Protein AF-A0A817T1R1-F1 (afdb_monomer)

Secondary structure (DSSP, 8-state):
-PPPP----TTTTS-HHHHHHHHHHHHHHT---TTS--EEEEEEETTTTEEEEEE---TT--HHHHHHHTHHHHTT-

Mean predicted aligned error: 10.33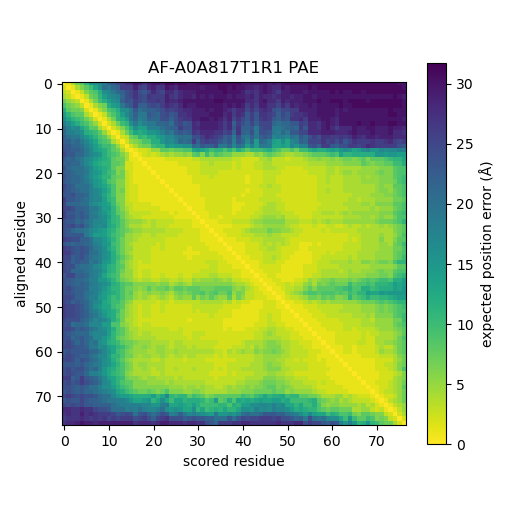 Å

Structure (mmCIF, N/CA/C/O backbone):
data_AF-A0A817T1R1-F1
#
_entry.id   AF-A0A817T1R1-F1
#
loop_
_atom_site.group_PDB
_atom_site.id
_atom_site.type_symbol
_atom_site.label_atom_id
_atom_site.label_alt_id
_atom_site.label_comp_id
_atom_site.label_asym_id
_atom_site.label_entity_id
_atom_site.label_seq_id
_atom_site.pdbx_PDB_ins_code
_atom_site.Cartn_x
_atom_site.Cartn_y
_atom_site.Cartn_z
_atom_site.occupancy
_atom_site.B_iso_or_equiv
_atom_site.auth_seq_id
_atom_site.auth_comp_id
_atom_site.auth_asym_id
_atom_site.auth_atom_id
_atom_site.pdbx_PDB_model_num
ATOM 1 N N . MET A 1 1 ? 44.642 11.174 -25.213 1.00 42.56 1 MET A 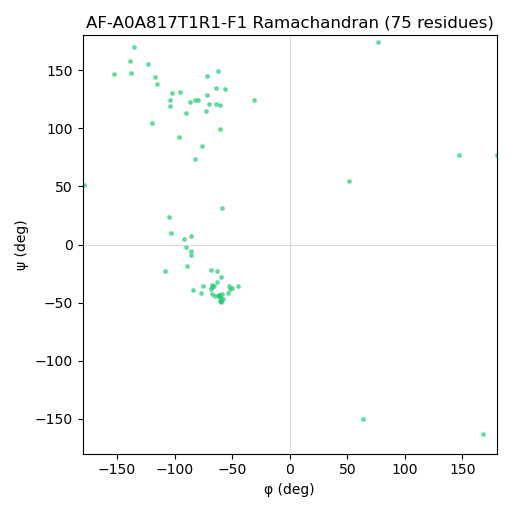N 1
ATOM 2 C CA . MET A 1 1 ? 44.050 10.278 -24.194 1.00 42.56 1 MET A CA 1
ATOM 3 C C . MET A 1 1 ? 42.738 10.916 -23.786 1.00 42.56 1 MET A C 1
ATOM 5 O O . MET A 1 1 ? 42.668 11.570 -22.755 1.00 42.56 1 MET A O 1
ATOM 9 N N . ASP A 1 2 ? 41.734 10.781 -24.647 1.00 43.00 2 ASP A N 1
ATOM 10 C CA . ASP A 1 2 ? 40.401 11.342 -24.443 1.00 43.00 2 ASP A CA 1
ATOM 11 C C . ASP A 1 2 ? 39.477 10.202 -24.031 1.00 43.00 2 ASP A C 1
ATOM 13 O O . ASP A 1 2 ? 39.412 9.169 -24.699 1.00 43.00 2 ASP A O 1
ATOM 17 N N . ARG A 1 3 ? 38.807 10.352 -22.887 1.00 52.00 3 ARG A N 1
ATOM 18 C CA . ARG A 1 3 ? 37.767 9.408 -22.473 1.00 52.00 3 ARG A CA 1
ATOM 19 C C . ARG A 1 3 ? 36.554 9.633 -23.383 1.00 52.00 3 ARG A C 1
ATOM 21 O O . ARG A 1 3 ? 36.134 10.784 -23.512 1.00 52.00 3 ARG A O 1
ATOM 28 N N . PRO A 1 4 ? 35.987 8.592 -24.016 1.00 54.72 4 PRO A N 1
ATOM 29 C CA . PRO A 1 4 ? 34.855 8.780 -24.901 1.00 54.72 4 PRO A CA 1
ATOM 30 C C . PRO A 1 4 ? 33.621 9.156 -24.080 1.00 54.72 4 PRO A C 1
ATOM 32 O O . PRO A 1 4 ? 33.176 8.421 -23.199 1.00 54.72 4 PRO A O 1
ATOM 35 N N . ASN A 1 5 ? 33.079 10.329 -24.397 1.00 53.00 5 ASN A N 1
ATOM 36 C CA . ASN A 1 5 ? 31.718 10.721 -24.074 1.00 53.00 5 ASN A CA 1
ATOM 37 C C . ASN A 1 5 ? 30.756 9.746 -24.756 1.00 53.00 5 ASN A C 1
ATOM 39 O O . ASN A 1 5 ? 30.742 9.658 -25.982 1.00 53.00 5 ASN A O 1
ATOM 43 N N . GLY A 1 6 ? 29.928 9.055 -23.977 1.00 50.66 6 GLY A N 1
ATOM 44 C CA . GLY A 1 6 ? 28.829 8.274 -24.536 1.00 50.66 6 GLY A CA 1
ATOM 45 C C . GLY A 1 6 ? 28.531 7.020 -23.743 1.00 50.66 6 GLY A C 1
ATOM 46 O O . GLY A 1 6 ? 28.927 5.939 -24.149 1.00 50.66 6 GLY A O 1
ATOM 47 N N . THR A 1 7 ? 27.855 7.186 -22.607 1.00 48.12 7 THR A N 1
ATOM 48 C CA . THR A 1 7 ? 26.694 6.395 -22.155 1.00 48.12 7 THR A CA 1
ATOM 49 C C . THR A 1 7 ? 26.301 6.977 -20.797 1.00 48.12 7 THR A C 1
ATOM 51 O O . THR A 1 7 ? 26.611 6.423 -19.750 1.00 48.12 7 THR A O 1
ATOM 54 N N . LYS A 1 8 ? 25.630 8.136 -20.801 1.00 50.22 8 LYS A N 1
ATOM 55 C CA . LYS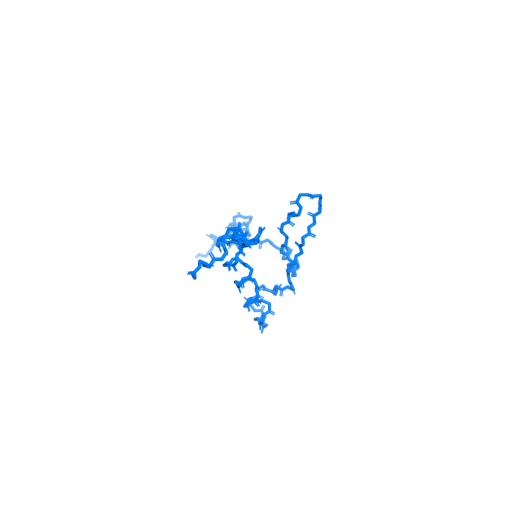 A 1 8 ? 24.640 8.388 -19.750 1.00 50.22 8 LYS A CA 1
ATOM 56 C C . LYS A 1 8 ? 23.443 7.548 -20.167 1.00 50.22 8 LYS A C 1
ATOM 58 O O . LYS A 1 8 ? 22.645 7.973 -21.000 1.00 50.22 8 LYS A O 1
ATOM 63 N N . SER A 1 9 ? 23.470 6.271 -19.782 1.00 44.72 9 SER A N 1
ATOM 64 C CA . SER A 1 9 ? 22.408 5.322 -20.10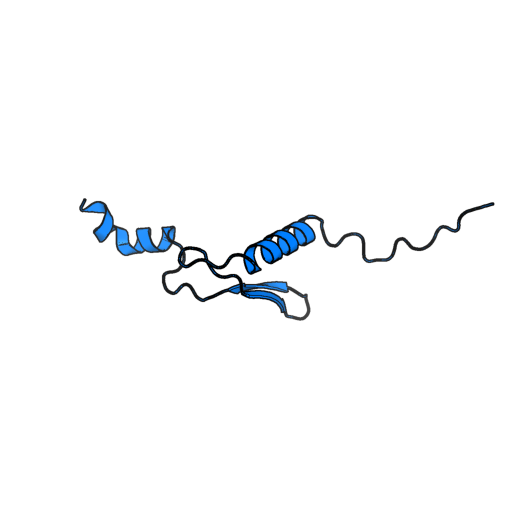0 1.00 44.72 9 SER A CA 1
ATOM 65 C C . SER A 1 9 ? 21.102 5.894 -19.581 1.00 44.72 9 SER A C 1
ATOM 67 O O . SER A 1 9 ? 21.049 6.349 -18.443 1.00 44.72 9 SER A O 1
ATOM 69 N N . SER A 1 10 ? 20.080 5.848 -20.423 1.00 48.09 10 SER A N 1
ATOM 70 C CA . SER A 1 10 ? 18.718 6.376 -20.299 1.00 48.09 10 SER A CA 1
ATOM 71 C C . SER A 1 10 ? 17.886 5.852 -19.107 1.00 48.09 10 SER A C 1
ATOM 73 O O . SER A 1 10 ? 16.675 5.705 -19.220 1.00 48.09 10 SER A O 1
ATOM 75 N N . ILE A 1 11 ? 18.534 5.531 -17.988 1.00 53.16 11 ILE A N 1
ATOM 76 C CA . ILE A 1 11 ? 17.983 5.008 -16.733 1.00 53.16 11 ILE A CA 1
ATOM 77 C C . ILE A 1 11 ? 18.036 6.087 -15.629 1.00 53.16 11 ILE A C 1
ATOM 79 O O . ILE A 1 11 ? 17.244 6.052 -14.693 1.00 53.16 11 ILE A O 1
ATOM 83 N N . GLU A 1 12 ? 18.920 7.082 -15.748 1.00 50.00 12 GLU A N 1
ATOM 84 C CA . GLU A 1 12 ? 19.093 8.164 -14.767 1.00 50.00 12 GLU A CA 1
ATOM 85 C C . GLU A 1 12 ? 18.057 9.281 -14.954 1.00 50.00 12 GLU A C 1
ATOM 87 O O . GLU A 1 12 ? 18.369 10.323 -15.515 1.00 50.00 12 GLU A O 1
ATOM 92 N N . GLU A 1 13 ? 16.813 9.005 -14.560 1.00 50.66 13 GLU A N 1
ATOM 93 C CA . GLU A 1 13 ? 15.962 9.864 -13.710 1.00 50.66 13 GLU A CA 1
ATOM 94 C C . GLU A 1 13 ? 14.616 9.140 -13.492 1.00 50.66 13 GLU A C 1
ATOM 96 O O . GLU A 1 13 ? 13.530 9.672 -13.725 1.00 50.66 13 GLU A O 1
ATOM 101 N N . TYR A 1 14 ? 14.644 7.870 -13.059 1.00 54.19 14 TYR A N 1
ATOM 102 C CA . TYR A 1 14 ? 13.527 7.406 -12.234 1.00 54.19 14 TYR A CA 1
ATOM 103 C C . TYR A 1 14 ? 13.564 8.327 -11.009 1.00 54.19 14 TYR A C 1
ATOM 105 O O . TYR A 1 14 ? 14.454 8.197 -10.181 1.00 54.19 14 TYR A O 1
ATOM 113 N N . ASN A 1 15 ? 12.702 9.347 -11.026 1.00 69.50 15 ASN A N 1
ATOM 114 C CA . ASN A 1 15 ? 12.587 10.445 -10.064 1.00 69.50 15 ASN A CA 1
ATOM 115 C C . ASN A 1 15 ? 13.000 9.964 -8.663 1.00 69.50 15 ASN A C 1
ATOM 117 O O . ASN A 1 15 ? 12.426 8.973 -8.225 1.00 69.50 15 ASN A O 1
ATOM 121 N N . ASP A 1 16 ? 13.970 10.590 -7.983 1.00 77.25 16 ASP A N 1
ATOM 122 C CA . ASP A 1 16 ? 14.487 10.132 -6.672 1.00 77.25 16 ASP A CA 1
ATOM 123 C C . ASP A 1 16 ? 13.354 9.738 -5.701 1.00 77.25 16 ASP A C 1
ATOM 125 O O . ASP A 1 16 ? 13.411 8.716 -5.017 1.00 77.25 16 ASP A O 1
A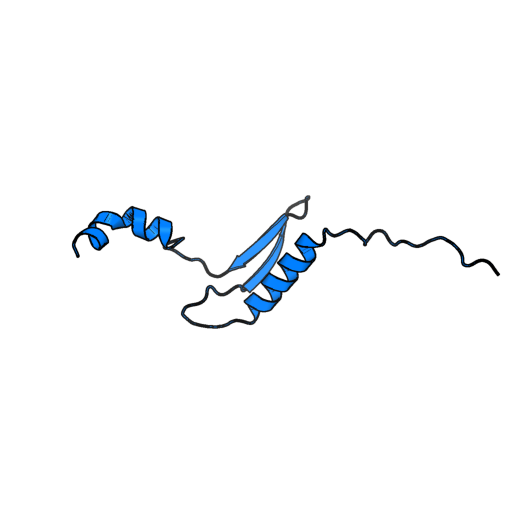TOM 129 N N . ASN A 1 17 ? 12.239 10.465 -5.782 1.00 83.50 17 ASN A N 1
ATOM 130 C CA . ASN A 1 17 ? 10.978 10.196 -5.091 1.00 83.50 17 ASN A CA 1
ATOM 131 C C . ASN A 1 17 ? 10.427 8.763 -5.270 1.00 83.50 17 ASN A C 1
ATOM 133 O O . ASN A 1 17 ? 9.855 8.183 -4.352 1.00 83.50 17 ASN A O 1
ATOM 137 N N . LEU A 1 18 ? 10.555 8.179 -6.460 1.00 88.38 18 LEU A N 1
ATOM 138 C CA . LEU A 1 18 ? 10.097 6.828 -6.777 1.00 88.38 18 LEU A CA 1
ATOM 139 C C . LEU A 1 18 ? 11.025 5.763 -6.188 1.00 88.38 18 LEU A C 1
ATOM 141 O O . LEU A 1 18 ? 10.540 4.734 -5.722 1.00 88.38 18 LEU A O 1
ATOM 145 N N . TYR A 1 19 ? 12.336 6.010 -6.156 1.00 90.25 19 TYR A N 1
ATOM 146 C CA . TYR A 1 19 ? 13.264 5.130 -5.443 1.00 90.25 19 TYR A CA 1
ATOM 147 C C . TYR A 1 19 ? 12.995 5.142 -3.939 1.00 90.25 19 TYR A C 1
ATOM 149 O O . TYR A 1 19 ? 12.927 4.072 -3.332 1.00 90.25 19 TYR A O 1
ATOM 157 N N . GLU A 1 20 ? 12.781 6.320 -3.351 1.00 92.19 20 GLU A N 1
ATOM 158 C CA . GLU A 1 20 ? 12.422 6.455 -1.936 1.00 92.19 20 GLU A CA 1
ATOM 159 C C . GLU A 1 20 ? 11.114 5.723 -1.613 1.00 92.19 20 GLU A C 1
ATOM 161 O O . GLU A 1 20 ? 11.073 4.927 -0.673 1.00 92.19 20 GLU A O 1
ATOM 166 N N . LEU A 1 21 ? 10.084 5.895 -2.448 1.00 91.81 21 LEU A N 1
ATOM 167 C CA . LEU A 1 21 ? 8.797 5.212 -2.296 1.00 91.81 21 LEU A CA 1
ATOM 168 C C . LEU A 1 21 ? 8.930 3.684 -2.381 1.00 91.81 21 LEU A C 1
ATOM 170 O O . LEU A 1 21 ? 8.333 2.960 -1.583 1.00 91.81 21 LEU A O 1
ATOM 174 N N . LEU A 1 22 ? 9.704 3.173 -3.345 1.00 94.00 22 LEU A N 1
ATOM 175 C CA . LEU A 1 22 ? 9.939 1.733 -3.483 1.00 94.00 22 LEU A CA 1
ATOM 176 C C . LEU A 1 22 ? 10.751 1.177 -2.310 1.00 94.00 22 LEU A C 1
ATOM 178 O O . LEU A 1 22 ? 10.481 0.062 -1.864 1.00 94.00 22 LEU A O 1
ATOM 182 N N . ASN A 1 23 ? 11.710 1.944 -1.792 1.00 94.88 23 ASN A N 1
ATOM 183 C CA . ASN A 1 23 ? 12.489 1.561 -0.621 1.00 94.88 23 ASN A CA 1
ATOM 184 C C . ASN A 1 23 ? 11.624 1.520 0.650 1.00 94.88 23 ASN A C 1
ATOM 186 O O . ASN A 1 23 ? 11.702 0.558 1.415 1.00 94.88 23 ASN A O 1
ATOM 190 N N . GLU A 1 24 ? 10.747 2.507 0.853 1.00 94.44 24 GLU A N 1
ATOM 191 C CA . GLU A 1 24 ? 9.773 2.498 1.950 1.00 94.44 24 GLU A CA 1
ATOM 192 C C . GLU A 1 24 ? 8.832 1.292 1.837 1.00 94.44 24 GLU A C 1
ATOM 194 O O . GLU A 1 24 ? 8.680 0.530 2.795 1.00 94.44 24 GLU A O 1
ATOM 199 N N . ALA A 1 25 ? 8.260 1.060 0.649 1.00 94.75 25 ALA A N 1
ATOM 200 C CA . ALA A 1 25 ? 7.399 -0.092 0.403 1.00 94.75 25 ALA A CA 1
ATOM 201 C C . ALA A 1 25 ? 8.137 -1.412 0.676 1.00 94.75 25 ALA A C 1
ATOM 203 O O . ALA A 1 25 ? 7.586 -2.299 1.327 1.00 94.75 25 ALA A O 1
ATOM 204 N N . TYR A 1 26 ? 9.397 -1.530 0.250 1.00 95.00 26 TYR A N 1
ATOM 205 C CA . TYR A 1 26 ? 10.230 -2.699 0.522 1.00 95.00 26 TYR A CA 1
ATOM 206 C C . TYR A 1 26 ? 10.415 -2.935 2.026 1.00 95.00 26 TYR A C 1
ATOM 208 O O . TYR A 1 26 ? 10.167 -4.042 2.506 1.00 95.00 26 TYR A O 1
ATOM 216 N N . ILE A 1 27 ? 10.774 -1.910 2.800 1.00 96.19 27 ILE A N 1
ATOM 217 C CA . ILE A 1 27 ? 10.900 -2.029 4.261 1.00 96.19 27 ILE A CA 1
ATOM 218 C C . ILE A 1 27 ? 9.575 -2.492 4.875 1.00 96.19 27 ILE A C 1
ATOM 220 O O . ILE A 1 27 ? 9.553 -3.445 5.654 1.00 96.19 27 ILE A O 1
ATOM 224 N N . MET A 1 28 ? 8.464 -1.882 4.468 1.00 95.81 28 MET A N 1
ATOM 225 C CA . MET A 1 28 ? 7.135 -2.201 4.983 1.00 95.81 28 MET A CA 1
ATOM 226 C C . MET A 1 28 ? 6.686 -3.636 4.667 1.00 95.81 28 MET A C 1
ATOM 228 O O . MET A 1 28 ? 6.008 -4.241 5.496 1.00 95.81 28 MET A O 1
ATOM 232 N N . THR A 1 29 ? 7.094 -4.222 3.532 1.00 96.00 29 THR A N 1
ATOM 233 C CA . THR A 1 29 ? 6.791 -5.640 3.230 1.00 96.00 29 THR A CA 1
ATOM 234 C C . THR A 1 29 ? 7.430 -6.620 4.218 1.00 96.00 29 THR A C 1
ATOM 236 O O . THR A 1 29 ? 6.9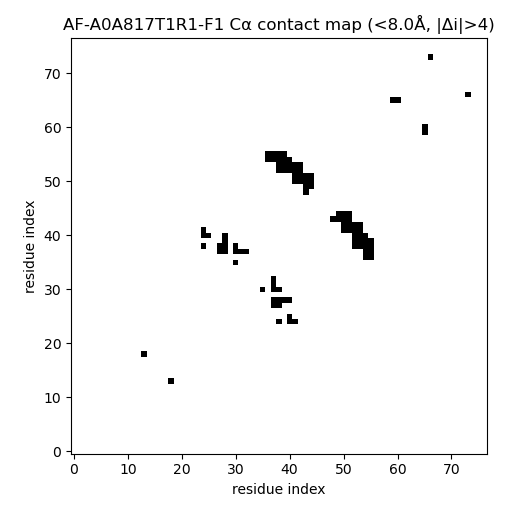33 -7.731 4.404 1.00 96.00 29 THR A O 1
ATOM 239 N N . ASN A 1 30 ? 8.504 -6.206 4.898 1.00 95.75 30 ASN A N 1
ATOM 240 C CA . ASN A 1 30 ? 9.186 -7.017 5.906 1.00 95.75 30 ASN A CA 1
ATOM 241 C C . ASN A 1 30 ? 8.566 -6.887 7.310 1.00 95.75 30 ASN A C 1
ATOM 243 O O . ASN A 1 30 ? 8.925 -7.647 8.210 1.00 95.75 30 ASN A O 1
ATOM 247 N N . LEU A 1 31 ? 7.636 -5.950 7.526 1.00 95.12 31 LEU A N 1
ATOM 248 C CA . LEU A 1 31 ? 7.001 -5.733 8.826 1.00 95.12 31 LEU A CA 1
ATOM 249 C C . LEU A 1 31 ? 5.740 -6.593 8.961 1.00 95.12 31 LEU A C 1
ATOM 251 O O . LEU A 1 31 ? 4.733 -6.365 8.294 1.00 95.12 31 LEU A O 1
ATOM 255 N N . GLN A 1 32 ? 5.779 -7.572 9.867 1.00 92.94 32 GLN A N 1
ATOM 256 C CA . GLN A 1 32 ? 4.657 -8.476 10.135 1.00 92.94 32 GLN A CA 1
ATOM 257 C C . GLN A 1 32 ? 4.211 -8.350 11.593 1.00 92.94 32 GLN A C 1
ATOM 259 O O . GLN A 1 32 ? 4.875 -8.838 12.506 1.00 92.94 32 GLN A O 1
ATOM 264 N N . HIS A 1 33 ? 3.087 -7.668 11.819 1.00 95.81 33 HIS A N 1
ATOM 265 C CA . HIS A 1 33 ? 2.508 -7.480 13.148 1.00 95.81 33 HIS A CA 1
ATOM 266 C C . HIS A 1 33 ? 0.989 -7.280 13.066 1.00 95.81 33 HIS A C 1
ATOM 268 O O . HIS A 1 33 ? 0.503 -6.634 12.145 1.00 95.81 33 HIS A O 1
ATOM 274 N N . ASN A 1 34 ? 0.241 -7.751 14.070 1.00 94.50 34 ASN A N 1
ATOM 275 C CA . ASN A 1 34 ? -1.232 -7.716 14.082 1.00 94.50 34 ASN A CA 1
ATOM 276 C C . ASN A 1 34 ? -1.833 -6.303 13.992 1.00 94.50 34 ASN A C 1
ATOM 278 O O . ASN A 1 34 ? -2.941 -6.130 13.498 1.00 94.50 34 ASN A O 1
ATOM 282 N N . ASN A 1 35 ? -1.102 -5.297 14.477 1.00 94.88 35 ASN A N 1
ATOM 283 C CA . ASN A 1 35 ? -1.552 -3.900 14.507 1.00 94.88 35 ASN A CA 1
ATOM 284 C C . ASN A 1 35 ? -0.904 -3.036 13.411 1.00 94.88 35 ASN A C 1
ATOM 286 O O . ASN A 1 35 ? -0.995 -1.811 13.472 1.00 94.88 35 ASN A O 1
ATOM 290 N N . LEU A 1 36 ? -0.203 -3.650 12.456 1.00 94.69 36 LEU A N 1
ATOM 291 C CA . LEU A 1 36 ? 0.368 -2.966 11.299 1.00 94.69 36 LEU A CA 1
ATOM 292 C C . LEU A 1 36 ? -0.318 -3.479 10.035 1.00 94.69 36 LEU A C 1
ATOM 294 O O . LEU A 1 36 ? -0.559 -4.676 9.895 1.00 94.69 36 LEU A O 1
ATOM 298 N N . LEU A 1 37 ? -0.630 -2.572 9.108 1.00 94.44 37 LEU A N 1
ATOM 299 C CA . LEU A 1 37 ? -1.151 -2.967 7.805 1.00 94.44 37 LEU A CA 1
ATOM 300 C C . LEU A 1 37 ? -0.083 -3.778 7.071 1.00 94.44 37 LEU A C 1
ATOM 302 O O . LEU A 1 37 ? 1.005 -3.269 6.802 1.00 94.44 37 LEU A O 1
ATOM 306 N N . ARG A 1 38 ? -0.408 -5.021 6.715 1.00 95.00 38 ARG A N 1
ATOM 307 C CA . ARG A 1 38 ? 0.488 -5.861 5.928 1.00 95.00 38 ARG A CA 1
ATOM 308 C C . ARG A 1 38 ? 0.534 -5.363 4.490 1.00 95.00 38 ARG A C 1
ATOM 310 O O . ARG A 1 38 ? -0.458 -5.435 3.758 1.00 95.00 38 ARG A O 1
ATOM 317 N N . ILE A 1 39 ? 1.710 -4.901 4.084 1.00 96.19 39 ILE A N 1
ATOM 318 C CA . ILE A 1 39 ? 2.025 -4.653 2.682 1.00 96.19 39 ILE A CA 1
ATOM 319 C C . ILE A 1 39 ? 2.537 -5.961 2.082 1.00 96.19 39 ILE A C 1
ATOM 321 O O . ILE A 1 39 ? 3.499 -6.543 2.572 1.00 96.19 39 ILE A O 1
ATOM 325 N N . ILE A 1 40 ? 1.871 -6.432 1.031 1.00 95.44 40 ILE A N 1
ATOM 326 C CA . ILE A 1 40 ? 2.241 -7.651 0.303 1.00 95.44 40 ILE A CA 1
ATOM 327 C C . ILE A 1 40 ? 3.315 -7.324 -0.738 1.00 95.44 40 ILE A C 1
ATOM 329 O O . ILE A 1 40 ? 4.249 -8.097 -0.930 1.00 95.44 40 ILE A O 1
ATOM 333 N N . GLY A 1 41 ? 3.197 -6.174 -1.402 1.00 95.12 41 GLY A N 1
ATOM 334 C CA . GLY A 1 41 ? 4.176 -5.721 -2.381 1.00 95.12 41 GLY A CA 1
ATOM 335 C C . GLY A 1 41 ? 3.675 -4.549 -3.210 1.00 95.12 41 GLY A C 1
ATOM 336 O O . GLY A 1 41 ? 2.698 -3.886 -2.861 1.00 95.12 41 GLY A O 1
ATOM 337 N N . VAL A 1 42 ? 4.342 -4.317 -4.334 1.00 95.75 42 VAL A N 1
ATOM 338 C CA . VAL A 1 42 ? 3.972 -3.299 -5.318 1.00 95.75 42 VAL A CA 1
ATOM 339 C C . VAL A 1 42 ? 3.769 -3.935 -6.688 1.00 95.75 42 VAL A C 1
ATOM 341 O O . VAL A 1 42 ? 4.326 -4.991 -6.984 1.00 95.75 42 VAL A O 1
ATOM 344 N N . THR A 1 43 ? 2.979 -3.289 -7.536 1.00 95.19 43 THR A N 1
ATOM 345 C CA . THR A 1 43 ? 2.736 -3.726 -8.912 1.00 95.19 43 THR A CA 1
ATOM 346 C C . THR A 1 43 ? 2.751 -2.535 -9.854 1.00 95.19 43 THR A C 1
ATOM 348 O O . THR A 1 43 ? 2.318 -1.447 -9.487 1.00 95.19 43 THR A O 1
ATOM 351 N N . PHE A 1 44 ? 3.201 -2.748 -11.086 1.00 94.31 44 PHE A N 1
ATOM 352 C CA . PHE A 1 44 ? 3.008 -1.795 -12.173 1.00 94.31 44 PHE A CA 1
ATOM 353 C C . PHE A 1 44 ? 1.874 -2.298 -13.061 1.00 94.31 44 PHE A C 1
ATOM 355 O O . PHE A 1 44 ? 1.863 -3.471 -13.434 1.00 94.31 44 PHE A O 1
ATOM 362 N N . PHE A 1 45 ? 0.904 -1.447 -13.380 1.00 91.75 45 PHE A N 1
ATOM 363 C CA . PHE A 1 45 ? -0.253 -1.834 -14.188 1.00 91.75 45 PHE A CA 1
ATOM 364 C C . PHE A 1 45 ? -0.626 -0.760 -15.214 1.00 91.75 45 PHE A C 1
ATOM 366 O O . PHE A 1 45 ? -0.295 0.417 -15.069 1.00 91.75 45 PHE A O 1
ATOM 373 N N . GLY A 1 46 ? -1.331 -1.185 -16.264 1.00 93.62 46 GLY A N 1
ATOM 374 C CA . GLY A 1 46 ? -1.711 -0.323 -17.381 1.00 93.62 46 GLY A CA 1
ATOM 375 C C . GLY A 1 46 ? -0.563 -0.028 -18.352 1.00 93.62 46 GLY A C 1
ATOM 376 O O . GLY A 1 46 ? 0.586 -0.413 -18.136 1.00 93.62 46 GLY A O 1
ATOM 377 N N . ILE A 1 47 ? -0.901 0.657 -19.446 1.00 90.88 47 ILE A N 1
ATOM 378 C CA . ILE A 1 47 ? 0.049 1.042 -20.503 1.00 90.88 47 ILE A CA 1
ATOM 379 C C . ILE A 1 47 ? 1.046 2.088 -19.979 1.00 90.88 47 ILE A C 1
ATOM 381 O O . ILE A 1 47 ? 2.233 2.011 -20.286 1.00 90.88 47 ILE A O 1
ATOM 385 N N . ASP A 1 48 ? 0.583 2.979 -19.099 1.00 89.69 48 ASP A N 1
ATOM 386 C CA . ASP A 1 48 ? 1.379 4.067 -1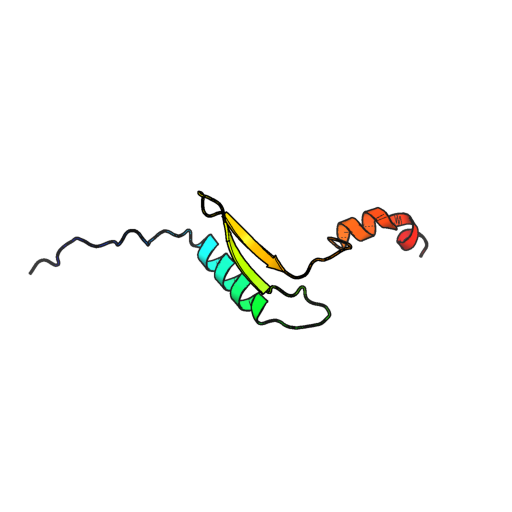8.515 1.00 89.69 48 ASP A CA 1
ATOM 387 C C . ASP A 1 48 ? 2.187 3.649 -17.272 1.00 89.69 48 ASP A C 1
ATOM 389 O O . ASP A 1 48 ? 2.805 4.489 -16.623 1.00 89.69 48 ASP A O 1
ATOM 393 N N . LYS A 1 49 ? 2.208 2.348 -16.933 1.00 87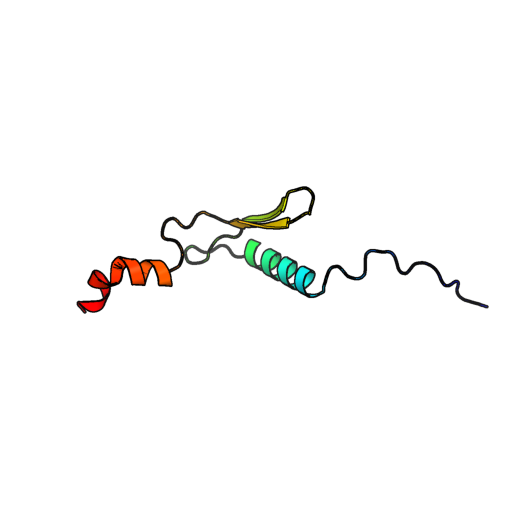.25 49 LYS A N 1
ATOM 394 C CA . LYS A 1 49 ? 2.945 1.784 -15.785 1.00 87.25 49 LYS A CA 1
ATOM 395 C C . LYS A 1 49 ? 2.644 2.506 -14.465 1.00 87.25 49 LYS A C 1
ATOM 397 O O . LYS A 1 49 ? 3.552 2.931 -13.752 1.00 87.25 49 LYS A O 1
ATOM 402 N N . HIS A 1 50 ? 1.369 2.610 -14.104 1.00 89.75 50 HIS A N 1
ATOM 403 C CA . HIS A 1 50 ? 0.991 3.130 -12.793 1.00 89.75 50 HIS A CA 1
ATOM 404 C C . HIS A 1 50 ? 1.489 2.206 -11.684 1.00 89.75 50 HIS A C 1
ATOM 406 O O . HIS A 1 50 ? 1.323 0.989 -11.767 1.00 89.75 50 HIS A O 1
ATOM 412 N N . LEU A 1 51 ? 2.074 2.795 -10.642 1.00 91.38 51 LEU A N 1
ATOM 413 C CA . LEU A 1 51 ? 2.497 2.077 -9.447 1.00 91.38 51 LEU A CA 1
ATOM 414 C C . LEU A 1 51 ? 1.303 1.881 -8.505 1.00 91.38 51 LEU A C 1
ATOM 416 O O . LEU A 1 51 ? 0.656 2.844 -8.096 1.00 91.38 51 LEU A O 1
ATOM 420 N N . GLY A 1 52 ? 1.030 0.631 -8.149 1.00 93.81 52 GLY A N 1
ATOM 421 C CA . GLY A 1 52 ? 0.022 0.235 -7.174 1.00 93.81 52 GLY A CA 1
ATOM 422 C C . GLY A 1 52 ? 0.648 -0.456 -5.970 1.00 93.81 52 GLY A C 1
ATOM 423 O O . GLY A 1 52 ? 1.596 -1.228 -6.113 1.00 93.81 52 GLY A O 1
ATOM 424 N N . LEU A 1 53 ? 0.081 -0.205 -4.793 1.00 95.25 53 LEU A N 1
ATOM 425 C CA . LEU A 1 53 ? 0.417 -0.897 -3.554 1.00 95.25 53 LEU A CA 1
ATOM 426 C C . LEU A 1 53 ? -0.566 -2.049 -3.331 1.00 95.25 53 LEU A C 1
ATOM 428 O O . LEU A 1 53 ? -1.779 -1.854 -3.410 1.00 95.25 53 LEU A O 1
ATOM 432 N N . VAL A 1 54 ? -0.048 -3.236 -3.038 1.00 96.19 54 VAL A N 1
ATOM 433 C CA . VAL A 1 54 ? -0.850 -4.420 -2.728 1.00 96.19 54 VAL A CA 1
ATOM 434 C C . VAL A 1 54 ? -0.791 -4.654 -1.224 1.00 96.19 54 VAL A C 1
ATOM 436 O O . VAL A 1 54 ? 0.285 -4.873 -0.667 1.00 96.19 54 VAL A O 1
ATOM 439 N N . THR A 1 55 ? -1.942 -4.608 -0.562 1.00 95.81 55 THR A N 1
ATOM 440 C CA . THR A 1 55 ? -2.079 -4.787 0.890 1.00 95.81 55 THR A CA 1
ATOM 441 C C . THR A 1 55 ? -3.246 -5.709 1.204 1.00 95.81 55 THR A C 1
ATOM 443 O O . THR A 1 55 ? -4.083 -5.985 0.341 1.00 95.81 55 THR A O 1
ATOM 446 N N . ASP A 1 56 ? -3.354 -6.123 2.464 1.00 94.81 56 ASP A N 1
ATOM 447 C CA . ASP A 1 56 ? -4.624 -6.651 2.961 1.00 94.81 56 ASP A CA 1
ATOM 448 C C . ASP A 1 56 ? -5.724 -5.577 2.899 1.00 94.81 56 ASP A C 1
ATOM 450 O O . ASP A 1 56 ? -5.463 -4.372 3.009 1.00 94.81 56 ASP A O 1
ATOM 454 N N . PHE A 1 57 ? -6.968 -6.016 2.696 1.00 95.12 57 PHE A N 1
ATOM 455 C CA . PHE A 1 57 ? -8.119 -5.122 2.625 1.00 95.12 57 PHE A CA 1
ATOM 456 C C . PHE A 1 57 ? -8.576 -4.711 4.027 1.00 95.12 57 PHE A C 1
ATOM 458 O O . PHE A 1 57 ? -8.911 -5.548 4.861 1.00 95.12 57 PHE A O 1
ATOM 465 N N . MET A 1 58 ? -8.640 -3.402 4.269 1.00 94.94 58 MET A N 1
ATOM 466 C CA . MET A 1 58 ? -9.120 -2.832 5.527 1.00 94.94 58 MET A CA 1
ATOM 467 C C . MET A 1 58 ? -10.599 -2.460 5.395 1.00 94.94 58 MET A C 1
ATOM 469 O O . MET A 1 58 ? -10.921 -1.346 4.981 1.00 94.94 58 MET A O 1
ATOM 473 N N . GLU A 1 59 ? -11.499 -3.372 5.772 1.00 95.50 59 GLU A N 1
ATOM 474 C CA . GLU A 1 59 ? -12.961 -3.229 5.602 1.00 95.50 59 GLU A CA 1
ATOM 475 C C . GLU A 1 59 ? -13.530 -1.923 6.181 1.00 95.50 59 GLU A C 1
ATOM 477 O O . GLU A 1 59 ? -14.431 -1.304 5.613 1.00 95.50 59 GLU A O 1
ATOM 482 N N . ASN A 1 60 ? -12.963 -1.461 7.297 1.00 95.25 60 ASN A N 1
ATOM 483 C CA . ASN A 1 60 ? -13.392 -0.250 7.998 1.00 95.25 60 ASN A CA 1
ATOM 484 C C . ASN A 1 60 ? -12.755 1.044 7.458 1.00 95.25 60 ASN A C 1
ATOM 486 O O . ASN A 1 60 ? -13.123 2.146 7.882 1.00 95.25 60 ASN A O 1
ATOM 490 N N . GLY A 1 61 ? -11.824 0.928 6.510 1.00 94.19 61 GLY A N 1
ATOM 491 C CA . GLY A 1 61 ? -11.073 2.042 5.950 1.00 94.19 61 GLY A CA 1
ATOM 492 C C . GLY A 1 61 ? -10.185 2.744 6.980 1.00 94.19 61 GLY A C 1
ATOM 493 O O . GLY A 1 61 ? -9.685 2.140 7.927 1.00 94.19 61 GLY A O 1
ATOM 494 N N . SER A 1 62 ? -9.964 4.046 6.781 1.00 95.38 62 SER A N 1
ATOM 495 C CA . SER A 1 62 ? -9.125 4.838 7.680 1.00 95.38 62 SER A CA 1
ATOM 496 C C . SER A 1 62 ? -9.802 5.084 9.026 1.00 95.38 62 SER A C 1
ATOM 498 O O . SER A 1 62 ? -11.007 5.342 9.105 1.00 95.38 62 SER A O 1
ATOM 500 N N . LEU A 1 63 ? -8.997 5.107 10.090 1.00 93.81 63 LEU A N 1
ATOM 501 C CA . LEU A 1 63 ? -9.462 5.387 11.448 1.00 93.81 63 LEU A CA 1
ATOM 502 C C . LEU A 1 63 ? -10.256 6.701 11.532 1.00 93.81 63 LEU A C 1
ATOM 504 O O . LEU A 1 63 ? -11.307 6.759 12.162 1.00 93.81 63 LEU A O 1
ATOM 508 N N . LEU A 1 64 ? -9.795 7.749 10.845 1.00 94.12 64 LEU A N 1
ATOM 509 C CA . LEU A 1 64 ? -10.476 9.042 10.817 1.00 94.12 64 LEU A CA 1
ATOM 510 C C . LEU A 1 64 ? -11.890 8.942 10.222 1.00 94.12 64 LEU A C 1
ATOM 512 O O . LEU A 1 64 ? -12.838 9.509 10.770 1.00 94.12 64 LEU A O 1
ATOM 516 N N . ASN A 1 65 ? -12.046 8.213 9.114 1.00 94.75 65 ASN A N 1
ATOM 517 C CA . ASN A 1 65 ? -13.355 7.997 8.500 1.00 94.75 65 ASN A CA 1
ATOM 518 C C . ASN A 1 65 ? -14.241 7.123 9.385 1.00 94.75 65 ASN A C 1
ATOM 520 O O . ASN A 1 65 ? -15.433 7.405 9.521 1.00 94.75 65 ASN A O 1
ATOM 524 N N . TYR A 1 66 ? -13.658 6.110 10.024 1.00 95.06 66 TYR A N 1
ATOM 525 C CA . TYR A 1 66 ? -14.362 5.262 10.972 1.00 95.06 66 TYR A CA 1
ATOM 526 C C . TYR A 1 66 ? -14.920 6.073 12.149 1.00 95.06 66 TYR A C 1
ATOM 528 O O . TYR A 1 66 ? -16.116 5.995 12.429 1.00 95.06 66 TYR A O 1
ATOM 536 N N . ILE A 1 67 ? -14.102 6.923 12.779 1.00 94.19 67 ILE A N 1
ATOM 537 C CA . ILE A 1 67 ? -14.521 7.782 13.898 1.00 94.19 67 ILE A CA 1
ATOM 538 C C . ILE A 1 67 ? -15.617 8.758 13.463 1.00 94.19 67 ILE A C 1
ATOM 540 O O . ILE A 1 67 ? -16.607 8.923 14.171 1.00 94.19 67 ILE A O 1
ATOM 544 N N . ARG A 1 68 ? -15.489 9.383 12.285 1.00 92.56 68 ARG A N 1
ATOM 545 C CA . ARG A 1 68 ? -16.515 10.303 11.760 1.00 92.56 68 ARG A CA 1
ATOM 546 C C . ARG A 1 68 ? -17.861 9.612 11.547 1.00 92.56 68 ARG A C 1
ATOM 548 O O . ARG A 1 68 ? -18.885 10.176 11.926 1.00 92.56 68 ARG A O 1
ATOM 555 N N . LYS A 1 69 ? -17.864 8.396 10.988 1.00 93.38 69 LYS A N 1
ATOM 556 C CA . LYS A 1 69 ? -19.084 7.591 10.794 1.00 93.38 69 LYS A CA 1
ATOM 557 C C . LYS A 1 69 ? -19.719 7.169 12.121 1.00 93.38 69 LYS A C 1
ATOM 559 O O . LYS A 1 69 ? -20.938 7.153 12.239 1.00 93.38 69 LYS A O 1
ATOM 564 N N . HIS A 1 70 ? -18.899 6.889 13.129 1.00 92.62 70 HIS A N 1
ATOM 565 C CA . HIS A 1 70 ? -19.333 6.381 14.432 1.00 92.62 70 HIS A CA 1
ATOM 566 C C . HIS A 1 70 ? -19.292 7.444 15.537 1.00 92.62 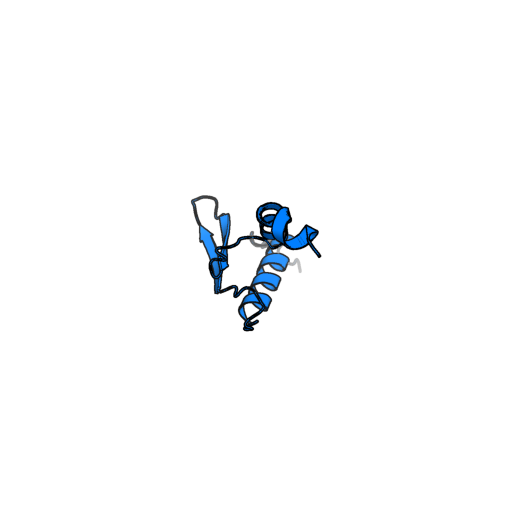70 HIS A C 1
ATOM 568 O O . HIS A 1 70 ? -19.235 7.114 16.721 1.00 92.62 70 HIS A O 1
ATOM 574 N N . ARG A 1 71 ? -19.355 8.732 15.171 1.00 89.50 71 ARG A N 1
ATOM 575 C CA . ARG A 1 71 ? -19.207 9.873 16.090 1.00 89.50 71 ARG A CA 1
ATOM 576 C C . ARG A 1 71 ? -20.101 9.760 17.332 1.00 89.50 71 ARG A C 1
ATOM 578 O O . ARG A 1 71 ? -19.674 10.087 18.433 1.00 89.50 71 ARG A O 1
ATOM 585 N N . ASN A 1 72 ? -21.317 9.247 17.164 1.00 87.69 72 ASN A N 1
ATOM 586 C CA . ASN A 1 72 ? -22.302 9.105 18.240 1.00 87.69 72 ASN A CA 1
ATOM 587 C C . ASN A 1 72 ? -21.916 8.066 19.309 1.00 87.69 72 ASN A C 1
ATOM 589 O O . ASN A 1 72 ? -22.426 8.142 20.424 1.00 87.69 72 ASN A O 1
ATOM 593 N N . ILE A 1 73 ? -21.041 7.109 18.980 1.00 86.56 73 ILE A N 1
ATOM 594 C CA . ILE A 1 73 ? -20.505 6.121 19.929 1.00 86.56 73 ILE A CA 1
ATOM 595 C C . ILE A 1 73 ? -19.422 6.771 20.795 1.00 86.56 73 ILE A C 1
ATOM 597 O O . ILE A 1 73 ? -19.392 6.571 22.003 1.00 86.56 73 ILE A O 1
ATOM 601 N N . PHE A 1 74 ? -18.562 7.589 20.185 1.00 77.19 74 PHE A N 1
ATOM 602 C CA . PHE A 1 74 ? -17.365 8.123 20.840 1.00 77.19 74 PHE A CA 1
ATOM 603 C C . PHE A 1 74 ? -17.578 9.444 21.592 1.00 77.19 74 PHE A C 1
ATOM 605 O O . PHE A 1 74 ? -16.768 9.779 22.443 1.00 77.19 74 PHE A O 1
ATOM 612 N N . ILE A 1 75 ? -18.650 10.193 21.311 1.00 73.19 75 ILE A N 1
ATOM 613 C CA . ILE A 1 75 ? -18.958 11.474 21.990 1.00 73.19 75 ILE A CA 1
ATOM 614 C C . ILE A 1 75 ? -19.832 11.290 23.247 1.00 73.19 75 ILE A C 1
ATOM 616 O O . ILE A 1 75 ? -20.130 12.250 23.946 1.00 73.19 75 ILE A O 1
ATOM 620 N N . LYS A 1 76 ? -20.251 10.058 23.559 1.00 61.28 76 LYS A N 1
ATOM 621 C CA . LYS A 1 76 ? -21.041 9.751 24.765 1.00 61.28 76 LYS A CA 1
ATOM 622 C C . LYS A 1 76 ? -20.206 9.363 25.999 1.00 61.28 76 LYS A C 1
ATOM 624 O O . LYS A 1 76 ? -20.805 8.987 27.003 1.00 61.28 76 LYS A O 1
ATOM 629 N N . LEU A 1 77 ? -18.875 9.431 25.920 1.00 51.12 77 LEU A N 1
ATOM 630 C CA . LEU A 1 77 ? -17.958 9.312 27.065 1.00 51.12 77 LEU A CA 1
ATOM 631 C C . LEU A 1 77 ? -17.653 10.700 27.630 1.00 51.12 77 LEU A C 1
ATOM 633 O O . LEU A 1 77 ? -17.552 10.800 28.870 1.00 51.12 77 LEU A O 1
#

Foldseek 3Di:
DDDDPDPPPPPPPPPVVNVVVQVVLVVQCPDDDPPHWHWVHWAFDDPVRDIDTDTDDDPCPDPVSNCVVVVVVVVVD

Sequence (77 aa):
MDRPNGTKSSIEEYNDNLYELLNEAYIMTNLQHNNLLRIIGVTFFGIDKHLGLVTDFMENGSLLNYIRKHRNIFIKL

Radius of gyration: 21.16 Å; Cα contacts (8 Å, |Δi|>4): 49; chains: 1; bounding box: 66×20×52 Å

pLDDT: mean 83.53, std 17.75, range [42.56, 96.19]

Nearest PDB structures (foldseek):
  4bbf-assembly2_B  TM=7.905E-01  e=4.755E-03  Homo sapiens
  7uyw-assembly1_A  TM=7.595E-01  e=6.208E-03  Homo sapiens
  4d0w-assembly1_A  TM=7.728E-01  e=8.105E-03  Homo sapiens
  3kck-assembly1_A  TM=7.985E-01  e=2.061E-02  Homo sapiens
  3lxp-assembly1_A  TM=7.386E-01  e=1.247E-01  Homo sapiens

Solvent-accessible surface area (backbone atoms only — not comparable to full-atom values): 5154 Å² total; per-residue (Å²): 142,78,82,82,86,84,77,87,62,97,66,88,72,71,50,70,69,57,55,52,52,51,50,51,53,54,57,42,44,73,50,86,51,97,92,50,84,47,36,75,47,72,48,71,46,76,95,85,53,46,83,44,80,40,56,72,85,62,91,70,63,53,69,70,59,42,47,63,77,43,41,80,72,69,72,74,118